Protein AF-A0A1G9GT18-F1 (afdb_monomer_lite)

Sequence (123 aa):
MGRSEPAPWQDDTYASEVQIDHTVPVHEAWGSGARYWSQARRVAFYNDLGDTRTLSAQTSALNSAKQASGPETWMPPKNRCAYIGQWVAVKIRWGLRVDSKEKAALIRYADSCPNVTLTVTRA

Structure (mmCIF, N/CA/C/O backbone):
data_AF-A0A1G9GT18-F1
#
_entry.id   AF-A0A1G9GT18-F1
#
loop_
_atom_site.group_PDB
_atom_site.id
_atom_site.type_symbol
_atom_site.label_atom_id
_atom_site.label_alt_id
_atom_site.label_comp_id
_atom_site.label_asym_id
_atom_site.label_entity_id
_atom_site.label_seq_id
_atom_site.pdbx_PDB_ins_code
_atom_site.Cartn_x
_atom_site.Cartn_y
_atom_site.Cartn_z
_atom_site.occupancy
_atom_site.B_iso_or_equiv
_atom_site.auth_seq_id
_atom_site.auth_comp_id
_atom_site.auth_asym_id
_atom_site.auth_atom_id
_atom_site.pdbx_PDB_model_num
ATOM 1 N N . MET A 1 1 ? 31.708 18.442 -20.428 1.00 45.88 1 MET A N 1
ATOM 2 C CA . MET A 1 1 ? 31.427 17.045 -20.821 1.00 45.88 1 MET A CA 1
ATOM 3 C C . MET A 1 1 ? 32.346 16.148 -20.016 1.00 45.88 1 MET A C 1
ATOM 5 O O . MET A 1 1 ? 33.550 16.249 -20.178 1.00 45.88 1 MET A O 1
ATOM 9 N N . GLY A 1 2 ? 31.791 15.335 -19.127 1.00 40.56 2 GLY A N 1
ATOM 10 C CA . GLY A 1 2 ? 32.536 14.359 -18.336 1.00 40.56 2 GLY A CA 1
ATOM 11 C C . GLY A 1 2 ? 31.518 13.490 -17.620 1.00 40.56 2 GLY A C 1
ATOM 12 O O . GLY A 1 2 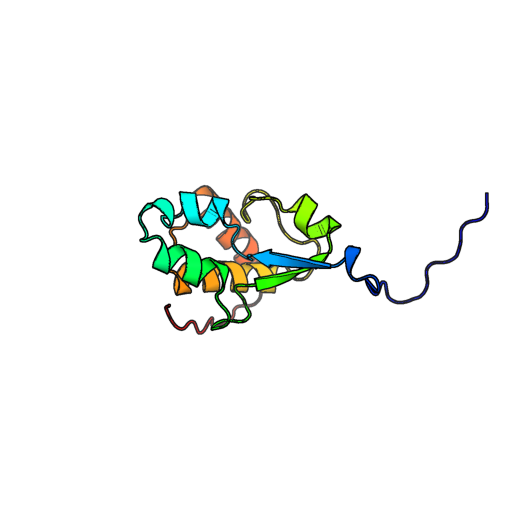? 31.026 13.869 -16.567 1.00 40.56 2 GLY A O 1
ATOM 13 N N . ARG A 1 3 ? 31.087 12.411 -18.278 1.00 49.84 3 ARG A N 1
ATOM 14 C CA . ARG A 1 3 ? 30.167 11.432 -17.694 1.00 49.84 3 ARG A CA 1
ATOM 15 C C . ARG A 1 3 ? 30.947 10.665 -16.629 1.00 49.84 3 ARG A C 1
ATOM 17 O O . ARG A 1 3 ? 31.888 9.964 -16.978 1.00 49.84 3 ARG A O 1
ATOM 24 N N . SER A 1 4 ? 30.575 10.832 -15.365 1.00 51.06 4 SER A N 1
ATOM 25 C CA . SER A 1 4 ? 30.991 9.939 -14.287 1.00 51.06 4 SER A CA 1
ATOM 26 C C . SER A 1 4 ? 30.332 8.575 -14.498 1.00 51.06 4 SER A C 1
ATOM 28 O O . SER A 1 4 ? 29.131 8.500 -14.767 1.00 51.06 4 SER A O 1
ATOM 30 N N . GLU A 1 5 ? 31.126 7.514 -14.429 1.00 56.75 5 GLU A N 1
ATOM 31 C CA . GLU A 1 5 ? 30.670 6.127 -14.540 1.00 56.75 5 GLU A CA 1
ATOM 32 C C . GLU A 1 5 ? 29.678 5.784 -13.413 1.00 56.75 5 GLU A C 1
ATOM 34 O O . GLU A 1 5 ? 29.862 6.249 -12.284 1.00 56.75 5 GLU A O 1
ATOM 39 N N . PRO A 1 6 ? 28.618 4.994 -13.671 1.00 51.59 6 PRO A N 1
ATOM 40 C CA . PRO A 1 6 ? 27.718 4.569 -12.610 1.00 51.59 6 PRO A CA 1
ATOM 41 C C . PRO A 1 6 ? 28.384 3.462 -11.783 1.00 51.59 6 PRO A C 1
ATOM 43 O O . PRO A 1 6 ? 28.791 2.433 -12.324 1.00 51.59 6 PRO A O 1
ATOM 46 N N . ALA A 1 7 ? 28.477 3.669 -10.468 1.00 49.97 7 ALA A N 1
ATOM 47 C CA . ALA A 1 7 ? 28.879 2.624 -9.534 1.00 49.97 7 ALA A CA 1
ATOM 48 C C . ALA A 1 7 ? 27.883 1.445 -9.596 1.00 49.97 7 ALA A C 1
ATOM 50 O O . ALA A 1 7 ? 26.677 1.663 -9.765 1.00 49.97 7 ALA A O 1
ATOM 51 N N . PRO A 1 8 ? 28.365 0.194 -9.497 1.00 58.53 8 PRO A N 1
ATOM 52 C CA . PRO A 1 8 ? 27.503 -0.973 -9.531 1.00 58.53 8 PRO A CA 1
ATOM 53 C C . PRO A 1 8 ? 26.707 -1.010 -8.221 1.00 58.53 8 PRO A C 1
ATOM 55 O O . PRO A 1 8 ? 27.308 -0.942 -7.155 1.00 58.53 8 PRO A O 1
ATOM 58 N N . TRP A 1 9 ? 25.380 -1.131 -8.344 1.00 45.91 9 TRP A N 1
ATOM 59 C CA . TRP A 1 9 ? 24.340 -1.031 -7.300 1.00 45.91 9 TRP A CA 1
ATOM 60 C C . TRP A 1 9 ? 23.920 0.412 -6.980 1.00 45.91 9 TRP A C 1
ATOM 62 O O . TRP A 1 9 ? 24.658 1.199 -6.400 1.00 45.91 9 TRP A O 1
ATOM 72 N N . GLN A 1 10 ? 22.705 0.773 -7.404 1.00 49.38 10 GLN A N 1
ATOM 73 C CA . GLN A 1 10 ? 22.110 2.073 -7.111 1.00 49.38 10 GLN A CA 1
ATOM 74 C C . GLN A 1 10 ? 21.483 2.005 -5.716 1.00 49.38 10 GLN A C 1
ATOM 76 O O . GLN A 1 10 ? 20.300 1.706 -5.575 1.00 49.38 10 GLN A O 1
ATOM 81 N N . ASP A 1 11 ? 22.330 2.183 -4.706 1.00 56.09 11 ASP A N 1
ATOM 82 C CA . ASP A 1 11 ? 21.934 2.334 -3.312 1.00 56.09 11 ASP A CA 1
ATOM 83 C C . ASP A 1 11 ? 21.505 3.793 -3.088 1.00 56.09 11 ASP A C 1
ATOM 85 O O . ASP A 1 11 ? 22.316 4.715 -3.218 1.00 56.09 11 ASP A O 1
ATOM 89 N N . ASP A 1 12 ? 20.229 4.018 -2.763 1.00 59.69 12 ASP A N 1
ATOM 90 C CA . ASP A 1 12 ? 19.731 5.331 -2.334 1.00 59.69 12 ASP A CA 1
ATOM 91 C C . ASP A 1 12 ? 20.305 5.631 -0.936 1.00 59.69 12 ASP A C 1
ATOM 93 O O . ASP A 1 12 ? 19.759 5.245 0.099 1.00 59.69 12 ASP A O 1
ATOM 97 N N . THR A 1 13 ? 21.490 6.241 -0.905 1.00 64.25 13 THR A N 1
ATOM 98 C CA . THR A 1 13 ? 22.316 6.400 0.307 1.00 64.25 13 THR A CA 1
ATOM 99 C C . THR A 1 13 ? 22.013 7.674 1.095 1.00 64.25 13 THR A C 1
ATOM 101 O O . THR A 1 13 ? 22.497 7.830 2.220 1.00 64.25 13 THR A O 1
ATOM 104 N N . TYR A 1 14 ? 21.186 8.578 0.559 1.00 74.75 14 TYR A N 1
ATOM 105 C CA . TYR A 1 14 ? 20.792 9.808 1.242 1.00 74.75 14 TYR A CA 1
ATOM 106 C C . TYR A 1 14 ? 19.407 9.688 1.871 1.00 74.75 14 TYR A C 1
ATOM 108 O O . TYR A 1 14 ? 18.422 9.373 1.209 1.00 74.75 14 TYR A O 1
ATOM 116 N N . ALA A 1 15 ? 19.294 10.062 3.149 1.00 74.31 15 ALA A N 1
ATOM 117 C CA . ALA A 1 15 ? 18.008 10.091 3.851 1.00 74.31 15 ALA A CA 1
ATOM 118 C C . ALA A 1 15 ? 16.959 10.979 3.148 1.00 74.31 15 ALA A C 1
ATOM 120 O O . ALA A 1 15 ? 15.768 10.712 3.249 1.00 74.31 15 ALA A O 1
ATOM 121 N N . SER A 1 16 ? 17.383 12.008 2.402 1.00 81.69 16 SER A N 1
ATOM 122 C CA . SER A 1 16 ? 16.496 12.870 1.604 1.00 81.69 16 SER A CA 1
ATOM 123 C C . SER A 1 16 ? 15.860 12.172 0.396 1.00 81.69 16 SER A C 1
ATOM 125 O O . SER A 1 16 ? 14.889 12.674 -0.174 1.00 81.69 16 SER A O 1
ATOM 127 N N . GLU A 1 17 ? 16.412 11.037 -0.024 1.00 86.75 17 GLU A N 1
ATOM 128 C CA . GLU A 1 17 ? 15.947 10.275 -1.182 1.00 86.75 17 GLU A CA 1
ATOM 129 C C . GLU A 1 17 ? 14.983 9.157 -0.791 1.00 86.75 17 GLU A C 1
ATOM 131 O O . GLU A 1 17 ? 14.366 8.580 -1.680 1.00 86.75 17 GLU A O 1
ATOM 136 N N . VAL A 1 18 ? 14.795 8.894 0.507 1.00 89.44 18 VAL A N 1
ATOM 137 C CA . VAL A 1 18 ? 13.907 7.849 1.028 1.00 89.44 18 VAL A CA 1
ATOM 138 C C . VAL A 1 18 ? 12.745 8.467 1.803 1.00 89.44 18 VAL A C 1
ATOM 140 O O . VAL A 1 18 ? 12.914 9.356 2.633 1.00 89.44 18 VAL A O 1
ATOM 143 N N . GLN A 1 19 ? 11.541 7.964 1.553 1.00 92.12 19 GLN A N 1
ATOM 144 C CA . GLN A 1 19 ? 10.302 8.377 2.201 1.00 92.12 19 GLN A CA 1
ATOM 145 C C . GLN A 1 19 ? 9.526 7.148 2.676 1.00 92.12 19 GLN A C 1
ATOM 147 O O . GLN A 1 19 ? 9.552 6.100 2.031 1.00 92.12 19 GLN A O 1
ATOM 152 N N . ILE A 1 20 ? 8.817 7.278 3.798 1.00 93.44 20 ILE A N 1
ATOM 153 C CA . ILE A 1 20 ? 7.817 6.288 4.204 1.00 93.44 20 ILE A CA 1
ATOM 154 C C . ILE A 1 20 ? 6.515 6.617 3.480 1.00 93.44 20 ILE A C 1
ATOM 156 O O . ILE A 1 20 ? 5.994 7.723 3.620 1.00 93.44 20 ILE A O 1
ATOM 160 N N . ASP A 1 21 ? 6.003 5.655 2.721 1.00 94.75 21 ASP A N 1
ATOM 161 C CA . ASP A 1 21 ? 4.760 5.774 1.964 1.00 94.75 21 ASP A CA 1
ATOM 162 C C . ASP A 1 21 ? 3.759 4.682 2.370 1.00 94.75 21 ASP A C 1
ATOM 164 O O . ASP A 1 21 ? 4.136 3.575 2.774 1.00 94.75 21 ASP A O 1
ATOM 168 N N . HIS A 1 22 ? 2.469 4.991 2.242 1.00 97.88 22 HIS A N 1
ATOM 169 C CA . HIS A 1 22 ? 1.387 4.031 2.438 1.00 97.88 22 HIS A CA 1
ATOM 170 C C . HIS A 1 22 ? 1.175 3.231 1.154 1.00 97.88 22 HIS A C 1
ATOM 172 O O . HIS A 1 22 ? 0.848 3.803 0.108 1.00 97.88 22 HIS A O 1
ATOM 178 N N . THR A 1 23 ? 1.264 1.899 1.234 1.00 98.00 23 THR A N 1
ATOM 179 C CA . THR A 1 23 ? 1.019 1.012 0.082 1.00 98.00 23 THR A CA 1
ATOM 180 C C . THR A 1 23 ? -0.323 1.322 -0.576 1.00 98.00 23 THR A C 1
ATOM 182 O O . THR A 1 23 ? -0.370 1.514 -1.786 1.00 98.00 23 THR A O 1
ATOM 185 N N . VAL A 1 24 ? -1.389 1.461 0.223 1.00 98.38 24 VAL A N 1
ATOM 186 C CA . VAL A 1 24 ? -2.656 2.069 -0.208 1.00 98.38 24 VAL A CA 1
ATOM 187 C C . VAL A 1 24 ? -2.630 3.546 0.202 1.00 98.38 24 VAL A C 1
ATOM 189 O O . VAL A 1 24 ? -2.684 3.814 1.404 1.00 98.38 24 VAL A O 1
ATOM 192 N N . PRO A 1 25 ? -2.560 4.510 -0.740 1.00 97.81 25 PRO A N 1
ATOM 193 C CA . PRO A 1 25 ? -2.517 5.929 -0.407 1.00 97.81 25 PRO A CA 1
ATOM 194 C C . PRO A 1 25 ? -3.681 6.354 0.487 1.00 97.81 25 PRO A C 1
ATOM 196 O O . PRO A 1 25 ? -4.814 5.902 0.328 1.00 97.81 25 PRO A O 1
ATOM 199 N N . VAL A 1 26 ? -3.434 7.313 1.375 1.00 97.00 26 VAL A N 1
ATOM 200 C CA . VAL A 1 26 ? -4.455 7.872 2.272 1.00 97.00 26 VAL A CA 1
ATOM 201 C C . VAL A 1 26 ? -5.696 8.383 1.524 1.00 97.00 26 VAL A C 1
ATOM 203 O O . VAL A 1 26 ? -6.826 8.134 1.947 1.00 97.00 26 VAL A O 1
ATOM 206 N N . HIS A 1 27 ? -5.499 9.080 0.403 1.00 97.75 27 HIS A N 1
ATOM 207 C CA . HIS A 1 27 ? -6.598 9.578 -0.429 1.00 97.75 27 HIS A CA 1
ATOM 208 C C . HIS A 1 27 ? -7.419 8.431 -1.041 1.00 97.75 27 HIS A C 1
ATOM 210 O O . HIS A 1 27 ? -8.648 8.478 -1.066 1.00 97.75 27 HIS A O 1
ATOM 216 N N . GLU A 1 28 ? -6.750 7.364 -1.468 1.00 98.38 28 GLU A N 1
ATOM 217 C CA . GLU A 1 28 ? -7.404 6.171 -1.996 1.00 98.38 28 GLU A CA 1
ATOM 218 C C . GLU A 1 28 ? -8.191 5.427 -0.904 1.00 98.38 28 GLU A C 1
ATOM 220 O O . GLU A 1 28 ? -9.358 5.065 -1.087 1.00 98.38 28 GLU A O 1
ATOM 225 N N . ALA A 1 29 ? -7.611 5.286 0.291 1.00 98.44 29 ALA A N 1
ATOM 226 C CA . ALA A 1 29 ? -8.305 4.728 1.449 1.00 98.44 29 ALA A CA 1
ATOM 227 C C . ALA A 1 29 ? -9.572 5.533 1.796 1.00 98.44 29 ALA A C 1
ATOM 229 O O . ALA A 1 29 ? -10.616 4.949 2.110 1.00 98.44 29 ALA A O 1
ATOM 230 N N . TRP A 1 30 ? -9.516 6.868 1.694 1.00 98.25 30 TRP A N 1
ATOM 231 C CA . TRP A 1 30 ? -10.662 7.756 1.912 1.00 98.25 30 TRP A CA 1
ATOM 232 C C . TRP A 1 30 ? -11.832 7.431 0.977 1.00 98.25 30 TRP A C 1
ATOM 234 O O . TRP A 1 30 ? -12.953 7.207 1.456 1.00 98.25 30 TRP A O 1
ATOM 244 N N . GLY A 1 31 ? -11.567 7.341 -0.332 1.00 97.88 31 GLY A N 1
ATOM 245 C CA . GLY A 1 31 ? -12.550 6.941 -1.348 1.00 97.88 31 GLY A CA 1
ATOM 246 C C . GLY A 1 31 ? -13.063 5.509 -1.158 1.00 97.88 31 GLY A C 1
ATOM 247 O O . GLY A 1 31 ? -14.250 5.238 -1.349 1.00 97.88 31 GLY A O 1
ATOM 248 N N . SER A 1 32 ? -12.203 4.628 -0.652 1.00 98.38 32 SER A N 1
ATOM 249 C CA . SER A 1 32 ? -12.488 3.213 -0.386 1.00 98.38 32 SER A CA 1
ATOM 250 C C . SER A 1 32 ? -13.306 2.948 0.888 1.00 98.38 32 SER A C 1
ATOM 252 O O . SER A 1 32 ? -13.586 1.792 1.218 1.00 98.38 32 SER A O 1
ATOM 254 N N . GLY A 1 33 ? -13.713 3.995 1.613 1.00 98.38 33 GLY A N 1
ATOM 255 C CA . GLY A 1 33 ? -14.602 3.900 2.775 1.00 98.38 33 GLY A CA 1
ATOM 256 C C . GLY A 1 33 ? -14.024 4.450 4.077 1.00 98.38 33 GLY A C 1
ATOM 257 O O . GLY A 1 33 ? -14.792 4.647 5.021 1.00 98.38 33 GLY A O 1
ATOM 258 N N . ALA A 1 34 ? -12.728 4.783 4.132 1.00 98.44 34 ALA A N 1
ATOM 259 C CA . ALA A 1 34 ? -12.120 5.351 5.338 1.00 98.44 34 ALA A CA 1
ATOM 260 C C . ALA A 1 34 ? -12.707 6.718 5.723 1.00 98.44 34 ALA A C 1
ATOM 262 O O . ALA A 1 34 ? -12.633 7.114 6.886 1.00 98.44 34 ALA A O 1
ATOM 263 N N . ARG A 1 35 ? -13.368 7.413 4.787 1.00 98.12 35 ARG A N 1
ATOM 264 C CA . ARG A 1 35 ? -14.129 8.642 5.069 1.00 98.12 35 ARG A CA 1
ATOM 265 C C . ARG A 1 35 ? -15.239 8.476 6.110 1.00 98.12 35 ARG A C 1
ATOM 267 O O . ARG A 1 35 ? -15.630 9.452 6.736 1.00 98.12 35 ARG A O 1
ATOM 274 N N . TYR A 1 36 ? -15.740 7.254 6.291 1.00 98.38 36 TYR A N 1
ATOM 275 C CA . TYR A 1 36 ? -16.782 6.930 7.271 1.00 98.38 36 TYR A CA 1
ATOM 276 C C . TYR A 1 36 ? -16.219 6.416 8.600 1.00 98.38 36 TYR A C 1
ATOM 278 O O . TYR A 1 36 ? -16.979 6.100 9.513 1.00 98.38 36 TYR A O 1
ATOM 286 N N . TRP A 1 37 ? -14.898 6.288 8.723 1.00 98.56 37 TRP A N 1
ATOM 287 C CA . TRP A 1 37 ? -14.273 5.851 9.962 1.00 98.56 37 TRP A CA 1
ATOM 288 C C . TRP A 1 37 ? -14.182 6.987 10.979 1.00 98.56 37 TRP A C 1
ATOM 290 O O . TRP A 1 37 ? -14.023 8.163 10.634 1.00 98.56 37 TRP A O 1
ATOM 300 N N . SER A 1 38 ? -14.176 6.609 12.259 1.00 98.62 38 SER A N 1
ATOM 301 C CA . SER A 1 38 ? -13.773 7.518 13.327 1.00 98.62 38 SER A CA 1
ATOM 302 C C . SER A 1 38 ? -12.358 8.051 13.075 1.00 98.62 38 SER A C 1
ATOM 304 O O . SER A 1 38 ? -11.536 7.424 12.399 1.00 98.62 38 SER A O 1
ATOM 306 N N . GLN A 1 39 ? -12.051 9.220 13.639 1.00 98.31 39 GLN A N 1
ATOM 307 C CA . GLN A 1 39 ? -10.701 9.781 13.569 1.00 98.31 39 GLN A CA 1
ATOM 308 C C . GLN A 1 39 ? -9.659 8.807 14.136 1.00 98.31 39 GLN A C 1
ATOM 310 O O . GLN A 1 39 ? -8.638 8.581 13.494 1.00 98.31 39 GLN A O 1
ATOM 315 N N . ALA A 1 40 ? -9.952 8.170 15.276 1.00 98.56 40 ALA A N 1
ATOM 316 C CA . ALA A 1 40 ? -9.064 7.191 15.903 1.00 98.56 40 ALA A CA 1
ATOM 317 C C . ALA A 1 40 ? -8.713 6.030 14.958 1.00 98.56 40 ALA A C 1
ATOM 319 O O . ALA A 1 40 ? -7.549 5.661 14.840 1.00 98.56 40 ALA A O 1
ATOM 320 N N . ARG A 1 41 ? -9.693 5.503 14.211 1.00 98.50 41 ARG A N 1
ATOM 321 C CA . ARG A 1 41 ? -9.447 4.422 13.247 1.00 98.50 41 ARG A CA 1
ATOM 322 C C . ARG A 1 41 ? -8.625 4.883 12.038 1.00 98.50 41 ARG A C 1
ATOM 324 O O . ARG A 1 41 ? -7.792 4.123 11.558 1.00 98.50 41 ARG A O 1
ATOM 331 N N . ARG A 1 42 ? -8.802 6.123 11.563 1.00 98.44 42 ARG A N 1
ATOM 332 C CA . ARG A 1 42 ? -7.939 6.695 10.508 1.00 98.44 42 ARG A CA 1
ATOM 333 C C . ARG A 1 42 ? -6.496 6.870 10.982 1.00 98.44 42 ARG A 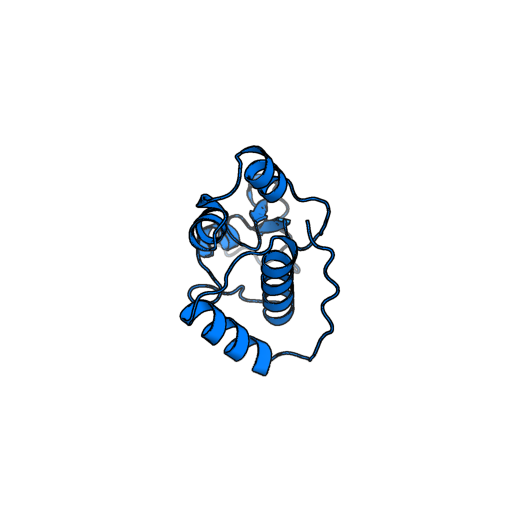C 1
ATOM 335 O O . ARG A 1 42 ? -5.581 6.513 10.251 1.00 98.44 42 ARG A O 1
ATOM 342 N N . VAL A 1 43 ? -6.298 7.355 12.208 1.00 98.19 43 VAL A N 1
ATOM 343 C CA . VAL A 1 43 ? -4.962 7.468 12.819 1.00 98.19 43 VAL A CA 1
ATOM 344 C C . VAL A 1 43 ? -4.315 6.091 12.976 1.00 98.19 43 VAL A C 1
ATOM 346 O O . VAL A 1 43 ? -3.132 5.952 12.682 1.00 98.19 43 VAL A O 1
ATOM 349 N N . ALA A 1 44 ? -5.081 5.068 13.368 1.00 98.44 44 ALA A N 1
ATOM 350 C CA . ALA A 1 44 ? -4.580 3.698 13.442 1.00 98.44 44 ALA A CA 1
ATOM 351 C C . ALA A 1 44 ? -4.138 3.167 12.065 1.00 98.44 44 ALA A C 1
ATOM 353 O O . ALA A 1 44 ? -3.075 2.568 11.971 1.00 98.44 44 ALA A O 1
ATOM 354 N N . PHE A 1 45 ? -4.892 3.450 10.993 1.00 98.31 45 PHE A N 1
ATOM 355 C CA . PHE A 1 45 ? -4.485 3.111 9.622 1.00 98.31 45 PHE A CA 1
ATOM 356 C C . PHE A 1 45 ? -3.197 3.833 9.203 1.00 98.31 45 PHE A C 1
ATOM 358 O O . PHE A 1 45 ? -2.308 3.217 8.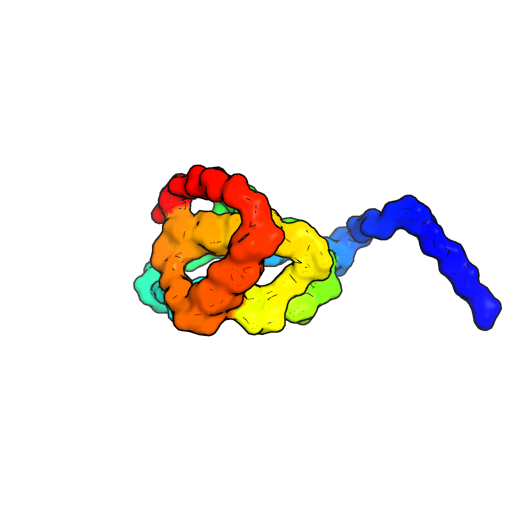623 1.00 98.31 45 PHE A O 1
ATOM 365 N N . TYR A 1 46 ? -3.064 5.123 9.529 1.00 96.56 46 TYR A N 1
ATOM 366 C CA . TYR A 1 46 ? -1.885 5.910 9.140 1.00 96.56 46 TYR A CA 1
ATOM 367 C C . TYR A 1 46 ? -0.602 5.402 9.801 1.00 96.56 46 TYR A C 1
ATOM 369 O O . TYR A 1 46 ? 0.468 5.552 9.219 1.00 96.56 46 TYR A O 1
ATOM 377 N N . ASN A 1 47 ? -0.723 4.816 10.993 1.00 97.50 47 ASN A N 1
ATOM 378 C CA . ASN A 1 47 ? 0.389 4.357 11.821 1.00 97.50 47 ASN A CA 1
ATOM 379 C C . ASN A 1 47 ? 0.405 2.826 11.971 1.00 97.50 47 ASN A C 1
ATOM 381 O O . ASN A 1 47 ? 0.865 2.309 12.988 1.00 97.50 47 ASN A O 1
ATOM 385 N N . ASP A 1 48 ? -0.146 2.091 11.003 1.00 97.94 48 ASP A N 1
ATOM 386 C CA . ASP A 1 48 ? -0.248 0.637 11.092 1.00 97.94 48 ASP A CA 1
ATOM 387 C C . ASP A 1 48 ? 1.127 -0.029 10.979 1.00 97.94 48 ASP A C 1
ATOM 389 O O . ASP A 1 48 ? 1.668 -0.206 9.890 1.00 97.94 48 ASP A O 1
ATOM 393 N N . LEU A 1 49 ? 1.666 -0.431 12.127 1.00 96.75 49 LEU A N 1
ATOM 394 C CA . LEU A 1 49 ? 2.875 -1.249 12.238 1.00 96.75 49 LEU A CA 1
ATOM 395 C C . LEU A 1 49 ? 2.556 -2.735 12.469 1.00 96.75 49 LEU A C 1
ATOM 397 O O . LEU A 1 49 ? 3.469 -3.547 12.595 1.00 96.75 49 LEU A O 1
ATOM 401 N N . GLY A 1 50 ? 1.270 -3.104 12.542 1.00 96.94 50 GLY A N 1
ATOM 402 C CA . GLY A 1 50 ? 0.842 -4.486 12.777 1.00 96.94 50 GLY A CA 1
ATOM 403 C C . GLY A 1 50 ? 0.920 -5.378 11.534 1.00 96.94 50 GLY A C 1
ATOM 404 O O . GLY A 1 50 ? 0.725 -6.587 11.639 1.00 96.94 50 GLY A O 1
ATOM 405 N N . ASP A 1 51 ? 1.197 -4.791 10.370 1.00 97.50 51 ASP A N 1
ATOM 406 C CA . ASP A 1 51 ? 1.443 -5.490 9.115 1.00 97.50 51 ASP A CA 1
ATOM 407 C C . ASP A 1 51 ? 2.483 -4.717 8.292 1.00 97.50 51 ASP A C 1
ATOM 409 O O . ASP A 1 51 ? 2.270 -3.562 7.921 1.00 97.50 51 ASP A O 1
ATOM 413 N N . THR A 1 52 ? 3.615 -5.354 7.984 1.00 96.44 52 THR A N 1
ATOM 414 C CA . THR A 1 52 ? 4.733 -4.727 7.255 1.00 96.44 52 THR A CA 1
ATOM 415 C C . THR A 1 52 ? 4.375 -4.319 5.828 1.00 96.44 52 THR A C 1
ATOM 417 O O . THR A 1 52 ? 5.145 -3.621 5.176 1.00 96.44 52 THR A O 1
ATOM 420 N N . ARG A 1 53 ? 3.212 -4.743 5.322 1.00 97.69 53 ARG A N 1
ATOM 421 C CA . ARG A 1 53 ? 2.729 -4.407 3.981 1.00 97.69 53 ARG A CA 1
ATOM 422 C C . ARG A 1 53 ? 2.037 -3.044 3.923 1.00 97.69 53 ARG A C 1
ATOM 424 O O . ARG A 1 53 ? 1.821 -2.558 2.816 1.00 97.69 53 ARG A O 1
ATOM 431 N N . THR A 1 54 ? 1.674 -2.430 5.055 1.00 97.50 54 THR A N 1
ATOM 432 C CA . THR A 1 54 ? 0.948 -1.144 5.063 1.00 97.50 54 THR A CA 1
ATOM 433 C C . THR A 1 54 ? 1.856 0.046 4.760 1.00 97.50 54 THR A C 1
ATOM 435 O O . THR A 1 54 ? 1.458 0.930 3.999 1.00 97.50 54 THR A O 1
ATOM 438 N N . LEU A 1 55 ? 3.071 0.050 5.312 1.00 96.75 55 LEU A N 1
ATOM 439 C CA . LEU A 1 55 ? 4.056 1.118 5.155 1.00 96.75 55 LEU A CA 1
ATOM 440 C C . LEU A 1 55 ? 5.310 0.577 4.470 1.00 96.75 55 LEU A C 1
ATOM 442 O O . LEU A 1 55 ? 5.862 -0.433 4.901 1.00 96.75 55 LEU A O 1
ATOM 446 N N . SER A 1 56 ? 5.778 1.266 3.432 1.00 92.69 56 SER A N 1
ATOM 447 C CA . SER A 1 56 ? 6.995 0.905 2.700 1.00 92.69 56 SER A CA 1
ATOM 448 C C . SER A 1 56 ? 7.958 2.080 2.658 1.00 92.69 56 SER A C 1
ATOM 450 O O . SER A 1 56 ? 7.552 3.212 2.408 1.00 92.69 56 SER A O 1
ATOM 452 N N . ALA A 1 57 ? 9.250 1.796 2.815 1.00 91.19 57 ALA A N 1
ATOM 453 C CA . ALA A 1 57 ? 10.285 2.721 2.376 1.00 91.19 57 ALA A CA 1
ATOM 454 C C . ALA A 1 57 ? 10.268 2.775 0.841 1.00 91.19 57 ALA A C 1
ATOM 456 O O . ALA A 1 57 ? 10.231 1.734 0.179 1.00 91.19 57 ALA A O 1
ATOM 457 N N . GLN A 1 58 ? 10.235 3.978 0.284 1.00 91.00 58 GLN A N 1
ATOM 458 C CA . GLN A 1 58 ? 10.207 4.241 -1.151 1.00 91.00 58 GLN A CA 1
ATOM 459 C C . GLN A 1 58 ? 11.176 5.364 -1.471 1.00 91.00 58 GLN A C 1
ATOM 461 O O . GLN A 1 58 ? 11.391 6.256 -0.652 1.00 91.00 58 GLN A O 1
ATOM 466 N N . THR A 1 59 ? 11.710 5.371 -2.688 1.00 91.62 59 THR A N 1
ATOM 467 C CA . THR A 1 59 ? 12.450 6.546 -3.137 1.00 91.62 59 THR A CA 1
ATOM 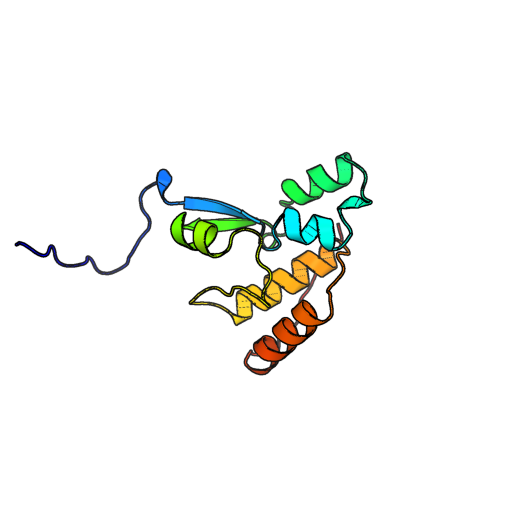468 C C . THR A 1 59 ? 11.501 7.726 -3.323 1.00 91.62 59 THR A C 1
ATOM 470 O O . THR A 1 59 ? 10.351 7.550 -3.743 1.00 91.62 59 THR A O 1
ATOM 473 N N . SER A 1 60 ? 11.982 8.944 -3.084 1.00 90.19 60 SER A N 1
ATOM 474 C CA . SER A 1 60 ? 11.228 10.181 -3.322 1.00 90.19 60 SER A CA 1
ATOM 475 C C . SER A 1 60 ? 10.689 10.247 -4.759 1.00 90.19 60 SER A C 1
ATOM 477 O O . SER A 1 60 ? 9.574 10.718 -4.982 1.00 90.19 60 SER A O 1
ATOM 479 N N . ALA A 1 61 ? 11.437 9.718 -5.736 1.00 90.75 61 ALA A N 1
ATOM 480 C CA . ALA A 1 61 ? 11.017 9.642 -7.134 1.00 90.75 61 ALA A CA 1
ATOM 481 C C . ALA A 1 61 ? 9.859 8.653 -7.356 1.00 90.75 61 ALA A C 1
ATOM 483 O O . ALA A 1 61 ? 8.886 8.995 -8.030 1.00 90.75 61 ALA A O 1
ATOM 484 N N . LEU A 1 62 ? 9.929 7.447 -6.777 1.00 92.94 62 LEU A N 1
ATOM 485 C CA . LEU A 1 62 ? 8.852 6.457 -6.883 1.00 92.94 62 LEU A CA 1
ATOM 486 C C . LEU A 1 62 ? 7.584 6.932 -6.172 1.00 92.94 62 LEU A C 1
ATOM 488 O O . LEU A 1 62 ? 6.501 6.832 -6.749 1.00 92.94 62 LEU A O 1
ATOM 492 N N . ASN A 1 63 ? 7.719 7.503 -4.972 1.00 93.31 63 ASN A N 1
ATOM 493 C CA . ASN A 1 63 ? 6.585 8.056 -4.235 1.00 93.31 63 ASN A CA 1
ATOM 494 C C . ASN A 1 63 ? 5.931 9.219 -5.005 1.00 93.31 63 ASN A C 1
ATOM 496 O O . ASN A 1 63 ? 4.713 9.264 -5.180 1.00 93.31 63 ASN A O 1
ATOM 500 N N . SER A 1 64 ? 6.748 10.108 -5.583 1.00 93.00 64 SER A N 1
ATOM 501 C CA . SER A 1 64 ? 6.255 11.207 -6.421 1.00 93.00 64 SER A CA 1
ATOM 502 C C . SER A 1 64 ? 5.593 10.727 -7.713 1.00 93.00 64 SER A C 1
ATOM 504 O O . SER A 1 64 ? 4.680 11.388 -8.198 1.00 93.00 64 SER A O 1
ATOM 506 N N . ALA A 1 65 ? 6.019 9.598 -8.282 1.00 95.75 65 ALA A N 1
ATOM 507 C CA . ALA A 1 65 ? 5.366 9.010 -9.449 1.00 95.75 65 ALA A CA 1
ATOM 508 C C . ALA A 1 65 ? 4.026 8.344 -9.088 1.00 95.75 65 ALA A C 1
ATOM 510 O O . ALA A 1 65 ? 3.082 8.405 -9.875 1.00 95.75 65 ALA A O 1
ATOM 511 N N . LYS A 1 66 ? 3.937 7.725 -7.903 1.00 94.44 66 LYS A N 1
ATOM 512 C CA . LYS A 1 66 ? 2.723 7.068 -7.403 1.00 94.44 66 LYS A CA 1
ATOM 513 C C . LYS A 1 66 ? 1.638 8.073 -7.013 1.00 94.44 66 LYS A C 1
ATOM 515 O O . LYS A 1 66 ? 0.485 7.899 -7.411 1.00 94.44 66 LYS A O 1
ATOM 520 N N . GLN A 1 67 ? 1.980 9.131 -6.272 1.00 94.31 67 GLN A N 1
ATOM 521 C CA . GLN A 1 67 ? 1.002 10.070 -5.698 1.00 94.31 67 GLN A CA 1
ATOM 522 C C . GLN A 1 67 ? -0.116 9.318 -4.937 1.00 94.31 67 GLN A C 1
ATOM 524 O O . GLN A 1 67 ? 0.131 8.390 -4.168 1.00 94.31 67 GLN A O 1
ATOM 529 N N . ALA A 1 68 ? -1.372 9.697 -5.178 1.00 95.38 68 ALA A N 1
ATOM 530 C CA . ALA A 1 68 ? -2.572 9.065 -4.647 1.00 95.38 68 ALA A CA 1
ATOM 531 C C . ALA A 1 68 ? -3.131 7.938 -5.541 1.00 95.38 68 ALA A C 1
ATOM 533 O O . ALA A 1 68 ? -4.275 7.532 -5.349 1.00 95.38 68 ALA A O 1
ATOM 534 N N . SER A 1 69 ? -2.367 7.468 -6.529 1.00 96.62 69 SER A N 1
ATOM 535 C CA . SER A 1 69 ? -2.849 6.544 -7.560 1.00 96.62 69 SER A CA 1
ATOM 536 C C . SER A 1 69 ? -3.044 5.120 -7.039 1.00 96.62 69 SER A C 1
ATOM 538 O O . SER A 1 69 ? -2.218 4.615 -6.272 1.00 96.62 69 SER A O 1
ATOM 540 N N . GLY A 1 70 ? -4.094 4.450 -7.517 1.00 97.69 70 GLY A N 1
ATOM 541 C CA . GLY A 1 70 ? -4.256 3.006 -7.384 1.00 97.69 70 GLY A CA 1
ATOM 542 C C . GLY A 1 70 ? -3.569 2.209 -8.506 1.00 97.69 70 GLY A C 1
ATOM 543 O O . GLY A 1 70 ? -3.034 2.797 -9.458 1.00 97.69 70 GLY A O 1
ATOM 544 N N . PRO A 1 71 ? -3.575 0.862 -8.422 1.00 98.00 71 PRO A N 1
ATOM 545 C CA . PRO A 1 71 ? -2.992 -0.051 -9.411 1.00 98.00 71 PRO A CA 1
ATOM 546 C C . PRO A 1 71 ? -3.546 0.111 -10.830 1.00 98.00 71 PRO A C 1
ATOM 548 O O . PRO A 1 71 ? -2.908 -0.286 -11.804 1.00 98.00 71 PRO A O 1
ATOM 551 N N . GLU A 1 72 ? -4.746 0.669 -10.972 1.00 98.06 72 GLU A N 1
ATOM 552 C CA . GLU A 1 72 ? -5.352 1.003 -12.260 1.00 98.06 72 GLU A CA 1
ATOM 553 C C . GLU A 1 72 ? -4.665 2.169 -12.977 1.00 98.06 72 GLU A C 1
ATOM 555 O O . GLU A 1 72 ? -4.772 2.262 -14.199 1.00 98.06 72 GLU A O 1
ATOM 560 N N . THR A 1 73 ? -3.935 3.007 -12.239 1.00 98.06 73 THR A N 1
ATOM 561 C CA . THR A 1 73 ? -3.271 4.208 -12.760 1.00 98.06 73 THR A CA 1
ATOM 562 C C . THR A 1 73 ? -1.747 4.094 -12.705 1.00 98.06 73 THR A C 1
ATOM 564 O O . THR A 1 73 ? -1.066 4.503 -13.646 1.00 98.06 73 THR A O 1
ATOM 567 N N . TRP A 1 74 ? -1.189 3.514 -11.639 1.00 97.69 74 TRP A N 1
ATOM 568 C CA . TRP A 1 74 ? 0.258 3.403 -11.452 1.00 97.69 74 TRP A CA 1
ATOM 569 C C . TRP A 1 74 ? 0.660 2.051 -10.858 1.00 97.69 74 TRP A C 1
ATOM 571 O O . TRP A 1 74 ? -0.010 1.508 -9.985 1.00 97.69 74 TRP A O 1
ATOM 581 N N . MET A 1 75 ? 1.804 1.530 -11.305 1.00 97.56 75 MET A N 1
ATOM 582 C CA . MET A 1 75 ? 2.432 0.318 -10.781 1.00 97.56 75 MET A CA 1
ATOM 583 C C . MET A 1 75 ? 3.946 0.513 -10.676 1.00 97.56 75 MET A C 1
ATOM 585 O O . MET A 1 75 ? 4.532 1.151 -11.558 1.00 97.56 75 MET A O 1
ATOM 589 N N . PRO A 1 76 ? 4.616 -0.101 -9.684 1.00 95.69 76 PRO A N 1
ATOM 590 C CA . PRO A 1 76 ? 6.063 -0.015 -9.586 1.00 95.69 76 PRO A CA 1
ATOM 591 C C . PRO A 1 76 ? 6.752 -0.668 -10.803 1.00 95.69 76 PRO A C 1
ATOM 593 O O . PRO A 1 76 ? 6.226 -1.615 -11.411 1.00 95.69 76 PRO A O 1
ATOM 596 N N . PRO A 1 77 ? 7.955 -0.196 -11.180 1.00 95.31 77 PRO A N 1
ATOM 597 C CA . PRO A 1 77 ? 8.695 -0.737 -12.321 1.00 95.31 77 PRO A CA 1
ATOM 598 C C . PRO A 1 77 ? 9.214 -2.162 -12.075 1.00 95.31 77 PRO A C 1
ATOM 600 O O . PRO A 1 77 ? 9.431 -2.906 -13.028 1.00 95.31 77 PRO A O 1
ATOM 603 N N . LYS A 1 78 ? 9.386 -2.559 -10.808 1.00 93.38 78 LYS A N 1
ATOM 604 C CA . LYS A 1 78 ? 9.860 -3.882 -10.373 1.00 93.38 78 LYS A CA 1
ATOM 605 C C . LYS A 1 78 ? 8.910 -4.460 -9.318 1.00 93.38 78 LYS A C 1
ATOM 607 O O . LYS A 1 78 ? 8.099 -3.734 -8.755 1.00 93.38 78 LYS A O 1
ATOM 612 N N . ASN A 1 79 ? 9.010 -5.764 -9.052 1.00 95.25 79 ASN A N 1
ATOM 613 C CA . ASN A 1 79 ? 8.285 -6.458 -7.972 1.00 95.25 79 ASN A CA 1
ATOM 614 C C . ASN A 1 79 ? 6.750 -6.291 -7.995 1.00 95.25 79 ASN A C 1
ATOM 616 O O . ASN A 1 79 ? 6.097 -6.296 -6.953 1.00 95.25 79 ASN A O 1
ATOM 620 N N . ARG A 1 80 ? 6.152 -6.187 -9.190 1.00 96.88 80 ARG A N 1
ATOM 621 C CA . ARG A 1 80 ? 4.708 -5.942 -9.370 1.00 96.88 80 ARG A CA 1
ATOM 622 C C . ARG A 1 80 ? 3.827 -6.984 -8.681 1.00 96.88 80 ARG A C 1
ATOM 624 O O . ARG A 1 80 ? 2.846 -6.612 -8.054 1.00 96.88 80 ARG A O 1
ATOM 631 N N . CYS A 1 81 ? 4.197 -8.263 -8.729 1.00 97.62 81 CYS A N 1
ATOM 632 C CA . CYS A 1 81 ? 3.430 -9.325 -8.073 1.00 97.62 81 CYS A CA 1
ATOM 633 C C . CYS A 1 81 ? 3.402 -9.187 -6.549 1.00 97.62 81 CYS A C 1
ATOM 635 O O . CYS A 1 81 ? 2.346 -9.335 -5.936 1.00 97.62 81 CYS A O 1
ATOM 637 N N . ALA A 1 82 ? 4.539 -8.835 -5.942 1.00 97.00 82 ALA A N 1
ATOM 638 C CA . ALA A 1 82 ? 4.595 -8.555 -4.513 1.00 97.00 82 ALA A CA 1
ATOM 639 C C . ALA A 1 82 ? 3.723 -7.340 -4.164 1.00 97.00 82 ALA A C 1
ATOM 641 O O . ALA A 1 82 ? 2.924 -7.416 -3.235 1.00 97.00 82 ALA A O 1
ATOM 642 N N . TYR A 1 83 ? 3.809 -6.266 -4.955 1.00 97.44 83 TYR A N 1
ATOM 643 C CA . TYR A 1 83 ? 3.007 -5.057 -4.752 1.00 97.44 83 TYR A CA 1
ATOM 644 C C . TYR A 1 83 ? 1.496 -5.327 -4.813 1.00 97.44 83 TYR A C 1
ATOM 646 O O . TYR A 1 83 ? 0.763 -4.877 -3.938 1.00 97.44 83 TYR A O 1
ATOM 654 N N . ILE A 1 84 ? 1.020 -6.116 -5.784 1.00 98.25 84 ILE A N 1
ATOM 655 C CA . ILE A 1 84 ? -0.401 -6.500 -5.868 1.00 98.25 84 ILE A CA 1
ATOM 656 C C . ILE A 1 84 ? -0.834 -7.282 -4.623 1.00 98.25 84 ILE A C 1
ATOM 658 O O . ILE A 1 84 ? -1.876 -6.982 -4.039 1.00 98.25 84 ILE A O 1
ATOM 662 N N . GLY A 1 85 ? -0.024 -8.246 -4.175 1.00 98.06 85 GLY A N 1
ATOM 663 C CA . GLY A 1 85 ? -0.306 -9.000 -2.953 1.00 98.06 85 GLY A CA 1
ATOM 664 C C . GLY A 1 85 ? -0.358 -8.111 -1.705 1.00 98.06 85 GLY A C 1
ATOM 665 O O . GLY A 1 85 ? -1.249 -8.269 -0.870 1.00 98.06 85 GLY A O 1
ATOM 666 N N . GLN A 1 86 ? 0.557 -7.144 -1.594 1.00 98.44 86 GLN A N 1
ATOM 667 C CA . GLN A 1 86 ? 0.585 -6.161 -0.507 1.00 98.44 86 GLN A CA 1
ATOM 668 C C . GLN A 1 86 ? -0.651 -5.260 -0.532 1.00 98.44 86 GLN A C 1
ATOM 670 O O . GLN A 1 86 ? -1.326 -5.118 0.486 1.00 98.44 86 GLN A O 1
ATOM 675 N N . TRP A 1 87 ? -0.998 -4.723 -1.700 1.00 98.62 87 TRP A N 1
ATOM 676 C CA . TRP A 1 87 ? -2.176 -3.884 -1.894 1.00 98.62 87 TRP A CA 1
ATOM 677 C C . TRP A 1 87 ? -3.464 -4.590 -1.456 1.00 98.62 87 TRP A C 1
ATOM 679 O O . TRP A 1 87 ? -4.226 -4.070 -0.636 1.00 98.62 87 TRP A O 1
ATOM 689 N N . VAL A 1 88 ? -3.681 -5.815 -1.949 1.00 98.44 88 VAL A N 1
ATOM 690 C CA . VAL A 1 88 ? -4.849 -6.635 -1.595 1.00 98.44 88 VAL A CA 1
ATOM 691 C C . VAL A 1 88 ? -4.866 -6.943 -0.098 1.00 98.44 88 VAL A C 1
ATOM 693 O O . VAL A 1 88 ? -5.914 -6.821 0.540 1.00 98.44 88 VAL A O 1
ATOM 696 N N . ALA A 1 89 ? -3.719 -7.291 0.489 1.00 98.50 89 ALA A N 1
ATOM 697 C CA . ALA A 1 89 ? -3.628 -7.571 1.917 1.00 98.50 89 ALA A CA 1
ATOM 698 C C . ALA A 1 89 ? -4.005 -6.359 2.782 1.00 98.50 89 ALA A C 1
ATOM 700 O O . ALA A 1 89 ? -4.790 -6.510 3.719 1.00 98.50 89 ALA A O 1
ATOM 701 N N . VAL A 1 90 ? -3.523 -5.158 2.444 1.00 98.69 90 VAL A N 1
ATOM 702 C CA . VAL A 1 90 ? -3.853 -3.918 3.168 1.00 98.69 90 VAL A CA 1
ATOM 703 C C . VAL A 1 90 ? -5.343 -3.592 3.042 1.00 98.69 90 VAL A C 1
ATOM 705 O O . VAL A 1 90 ? -5.994 -3.303 4.051 1.00 98.69 90 VAL A O 1
ATOM 708 N N . LYS A 1 91 ? -5.919 -3.707 1.834 1.00 98.69 91 LYS A N 1
ATOM 709 C CA . LYS A 1 91 ? -7.363 -3.503 1.625 1.00 98.69 91 LYS A CA 1
ATOM 710 C C . LYS A 1 91 ? -8.190 -4.482 2.476 1.00 98.69 91 LYS A C 1
ATOM 712 O O . LYS A 1 91 ? -9.139 -4.056 3.137 1.00 98.69 91 LYS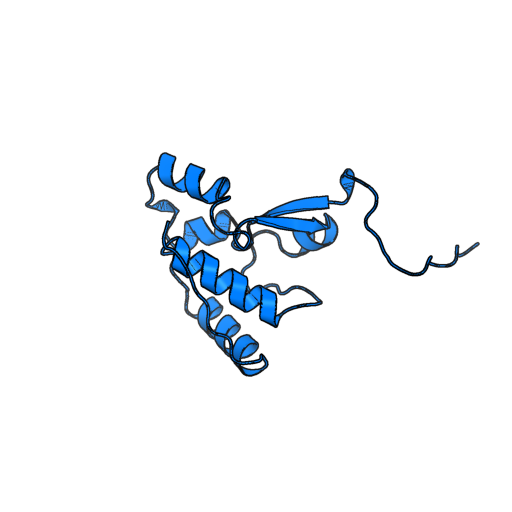 A O 1
ATOM 717 N N . ILE A 1 92 ? -7.805 -5.763 2.538 1.00 98.62 92 ILE A N 1
ATOM 718 C CA . ILE A 1 92 ? -8.477 -6.783 3.368 1.00 98.62 92 ILE A CA 1
ATOM 719 C C . ILE A 1 92 ? -8.335 -6.477 4.861 1.00 98.62 92 ILE A C 1
ATOM 721 O O . ILE A 1 92 ? -9.340 -6.497 5.578 1.00 98.62 92 ILE A O 1
ATOM 725 N N . ARG A 1 93 ? -7.111 -6.193 5.327 1.00 98.50 93 ARG A N 1
ATOM 726 C CA . ARG A 1 93 ? -6.792 -5.925 6.737 1.00 98.50 93 ARG A CA 1
ATOM 727 C C . ARG A 1 93 ? -7.680 -4.829 7.307 1.00 98.50 93 ARG A C 1
ATOM 729 O O . ARG A 1 93 ? -8.244 -4.997 8.384 1.00 98.50 93 ARG A O 1
ATOM 736 N N . TRP A 1 94 ? -7.844 -3.750 6.550 1.00 98.62 94 TRP A N 1
ATOM 737 C CA . TRP A 1 94 ? -8.579 -2.568 6.987 1.00 98.62 94 TRP A CA 1
ATOM 738 C C . TRP A 1 94 ? -10.058 -2.551 6.575 1.00 98.62 94 TRP A C 1
ATOM 740 O O . TRP A 1 94 ? -10.808 -1.673 7.013 1.00 98.62 94 TRP A O 1
ATOM 750 N N . GLY A 1 95 ? -10.507 -3.531 5.784 1.00 98.38 95 GLY A N 1
ATOM 751 C CA . GLY A 1 95 ? -11.880 -3.606 5.280 1.00 98.38 95 GLY A CA 1
ATOM 752 C C . GLY A 1 95 ? -12.215 -2.495 4.280 1.00 98.38 95 GLY A C 1
ATOM 753 O O . GLY A 1 95 ? -13.342 -1.998 4.262 1.00 98.38 95 GLY A O 1
ATOM 754 N N . LEU A 1 96 ? -11.230 -2.080 3.484 1.00 98.69 96 LEU A N 1
ATOM 755 C CA . LEU A 1 96 ? -11.390 -1.090 2.425 1.00 98.69 96 LEU A CA 1
ATOM 756 C C . LEU A 1 96 ? -12.046 -1.727 1.195 1.00 98.69 96 LEU A C 1
ATOM 758 O O . LEU A 1 96 ? -11.792 -2.885 0.860 1.00 98.69 96 LEU A O 1
ATOM 762 N N . ARG A 1 97 ? -12.901 -0.962 0.517 1.00 98.50 97 ARG A N 1
ATOM 763 C CA . ARG A 1 97 ? -13.549 -1.396 -0.725 1.00 98.50 97 ARG A CA 1
ATOM 764 C C . ARG A 1 97 ? -12.576 -1.317 -1.899 1.00 98.50 97 ARG A C 1
ATOM 766 O O . ARG A 1 97 ? -11.620 -0.550 -1.866 1.00 98.50 97 ARG A O 1
ATOM 773 N N . VAL A 1 98 ? -12.878 -2.106 -2.924 1.00 98.38 98 VAL A N 1
ATOM 774 C CA . VAL A 1 98 ? -12.198 -2.096 -4.219 1.00 98.38 98 VAL A CA 1
ATOM 775 C C . VAL A 1 98 ? -13.230 -1.736 -5.276 1.00 98.38 98 VAL A C 1
ATOM 777 O O . VAL A 1 98 ? -14.287 -2.376 -5.336 1.00 98.38 98 VAL A O 1
ATOM 780 N N . ASP A 1 99 ? -12.959 -0.707 -6.074 1.00 98.06 99 ASP A N 1
ATOM 781 C CA . ASP A 1 99 ? -13.871 -0.312 -7.148 1.00 98.06 99 ASP A CA 1
ATOM 782 C C . ASP A 1 99 ? -13.711 -1.182 -8.410 1.00 98.06 99 ASP A C 1
ATOM 784 O O . ASP A 1 99 ? -12.865 -2.073 -8.491 1.00 98.06 99 ASP A O 1
ATOM 788 N N . SER A 1 100 ? -14.567 -0.966 -9.412 1.00 98.31 100 SER A N 1
ATOM 789 C CA . SER A 1 100 ? -14.551 -1.779 -10.636 1.00 98.31 100 SER A CA 1
ATOM 790 C C . SER A 1 100 ? -13.263 -1.658 -11.465 1.00 98.31 100 SER A C 1
ATOM 792 O O . SER A 1 100 ? -12.824 -2.657 -12.038 1.00 98.31 100 SER A O 1
ATOM 794 N N . LYS A 1 101 ? -12.651 -0.468 -11.532 1.00 98.44 101 LYS A N 1
ATOM 795 C CA . LYS A 1 101 ? -11.428 -0.224 -12.314 1.00 98.44 101 LYS A CA 1
ATOM 796 C C . LYS A 1 101 ? -10.223 -0.799 -11.586 1.00 98.44 101 LYS A C 1
ATOM 798 O O . LYS A 1 101 ? -9.424 -1.508 -12.199 1.00 98.44 101 LYS A O 1
ATOM 803 N N . GLU A 1 102 ? -10.157 -0.560 -10.281 1.00 98.56 102 GLU A N 1
ATOM 804 C CA . GLU A 1 102 ? -9.149 -1.123 -9.391 1.00 98.56 102 GLU A CA 1
ATOM 805 C C . GLU A 1 102 ? -9.191 -2.658 -9.451 1.00 98.56 102 GLU A C 1
ATOM 807 O O . GLU A 1 102 ? -8.179 -3.299 -9.733 1.00 98.56 102 GLU A O 1
ATOM 812 N N . LYS A 1 103 ? -10.378 -3.269 -9.310 1.00 98.56 103 LYS A N 1
ATOM 813 C CA . LYS A 1 103 ? -10.551 -4.729 -9.403 1.00 98.56 103 LYS A CA 1
ATOM 814 C C . LYS A 1 103 ? -10.065 -5.285 -10.741 1.00 98.56 103 LYS A C 1
ATOM 816 O O . LYS A 1 103 ? -9.378 -6.305 -10.758 1.00 98.56 103 LYS A O 1
ATOM 821 N N . ALA A 1 104 ? -10.417 -4.637 -11.852 1.00 98.62 104 ALA A N 1
ATOM 822 C CA . ALA A 1 104 ? -9.985 -5.070 -13.178 1.00 98.62 104 ALA A CA 1
ATOM 823 C C . ALA A 1 104 ? -8.455 -5.009 -13.329 1.00 98.62 104 ALA A C 1
ATOM 825 O O . ALA A 1 104 ? -7.858 -5.911 -13.917 1.00 98.62 104 ALA A O 1
ATOM 826 N N . ALA A 1 105 ? -7.812 -3.977 -12.777 1.00 98.56 105 ALA A N 1
ATOM 827 C CA . ALA A 1 105 ? -6.357 -3.872 -12.765 1.00 98.56 105 ALA A CA 1
ATOM 828 C C . ALA A 1 105 ? -5.706 -4.946 -11.885 1.00 98.56 105 ALA A C 1
ATOM 830 O O . ALA A 1 105 ? -4.775 -5.612 -12.338 1.00 98.56 105 ALA A O 1
ATOM 831 N N . LEU A 1 106 ? -6.222 -5.159 -10.671 1.00 98.38 106 LEU A N 1
ATOM 832 C CA . LEU A 1 106 ? -5.724 -6.178 -9.746 1.00 98.38 106 LEU A CA 1
ATOM 833 C C . LEU A 1 106 ? -5.770 -7.579 -10.367 1.00 98.38 106 LEU A C 1
ATOM 835 O O . LEU A 1 106 ? -4.765 -8.281 -10.317 1.00 98.38 106 LEU A O 1
ATOM 839 N N . ILE A 1 107 ? -6.890 -7.955 -10.998 1.00 98.12 107 ILE A N 1
ATOM 840 C CA . ILE A 1 107 ? -7.029 -9.249 -11.688 1.00 98.12 107 ILE A CA 1
ATOM 841 C C . ILE A 1 107 ? -6.026 -9.349 -12.839 1.00 98.12 107 ILE A C 1
ATOM 843 O O . ILE A 1 107 ? -5.229 -10.280 -12.868 1.00 98.12 107 ILE A O 1
ATOM 847 N N . ARG A 1 108 ? -5.986 -8.347 -13.728 1.00 97.88 108 ARG A N 1
ATOM 848 C CA . ARG A 1 108 ? -5.077 -8.340 -14.884 1.00 97.88 108 ARG A CA 1
ATOM 849 C C . ARG A 1 108 ? -3.614 -8.541 -14.481 1.00 97.88 108 ARG A C 1
ATOM 851 O O . ARG A 1 108 ? -2.886 -9.250 -15.167 1.00 97.88 108 ARG A O 1
ATOM 858 N N . TYR A 1 109 ? -3.159 -7.892 -13.407 1.00 97.94 109 TYR A N 1
ATOM 859 C CA . TYR A 1 109 ? -1.789 -8.087 -12.931 1.00 97.94 109 TYR A CA 1
ATOM 860 C C . TYR A 1 109 ? -1.612 -9.438 -12.235 1.00 97.94 109 TYR A C 1
ATOM 862 O O . TYR A 1 109 ? -0.598 -10.094 -12.474 1.00 97.94 109 TYR A O 1
ATOM 870 N N . ALA A 1 110 ? -2.581 -9.871 -11.424 1.00 97.12 110 ALA A N 1
ATOM 871 C CA . ALA A 1 110 ? -2.532 -11.156 -10.732 1.00 97.12 110 ALA A CA 1
ATOM 872 C C . ALA A 1 110 ? -2.467 -12.350 -11.700 1.00 97.12 110 ALA A C 1
ATOM 874 O O . ALA A 1 110 ? -1.727 -13.288 -11.422 1.00 97.12 110 ALA A O 1
ATOM 875 N N . ASP A 1 111 ? -3.133 -12.282 -12.857 1.00 97.56 111 ASP A N 1
ATOM 876 C CA . ASP A 1 111 ? -3.098 -13.334 -13.889 1.00 97.56 111 ASP A CA 1
ATOM 877 C C . ASP A 1 111 ? -1.680 -13.600 -14.431 1.00 97.56 111 ASP A C 1
ATOM 879 O O . ASP A 1 111 ? -1.384 -14.683 -14.931 1.00 97.56 111 ASP A O 1
ATOM 883 N N . SER A 1 112 ? -0.783 -12.614 -14.321 1.00 96.06 112 SER A N 1
ATOM 884 C CA . SER A 1 112 ? 0.626 -12.724 -14.724 1.00 96.06 112 SER A CA 1
ATOM 885 C C . SER A 1 112 ? 1.576 -13.084 -13.575 1.00 96.06 112 SER A C 1
ATOM 887 O O . SER A 1 112 ? 2.795 -13.101 -13.759 1.00 96.06 112 SER A O 1
ATOM 889 N N . CYS A 1 113 ? 1.038 -13.343 -12.383 1.00 97.25 113 CYS A N 1
ATOM 890 C CA . CYS A 1 113 ? 1.801 -13.558 -11.164 1.00 97.25 113 CYS A CA 1
ATOM 891 C C . CYS A 1 113 ? 1.687 -14.998 -10.652 1.00 97.25 113 CYS A C 1
ATOM 893 O O . CYS A 1 113 ? 0.685 -15.669 -10.890 1.00 97.25 113 CYS A O 1
ATOM 895 N N . PRO A 1 114 ? 2.690 -15.487 -9.900 1.00 96.88 114 PRO A N 1
ATOM 896 C CA . PRO A 1 114 ? 2.559 -16.751 -9.193 1.00 96.88 114 PRO A CA 1
ATOM 897 C C . PRO A 1 114 ? 1.385 -16.717 -8.213 1.00 96.88 114 PRO A C 1
ATOM 899 O O . PRO A 1 114 ? 1.173 -15.721 -7.516 1.00 96.88 114 PRO A O 1
ATOM 902 N N . ASN A 1 115 ? 0.671 -17.836 -8.111 1.00 94.38 115 ASN A N 1
ATOM 903 C CA . ASN A 1 115 ? -0.337 -18.012 -7.076 1.00 94.38 115 ASN A CA 1
ATOM 904 C C . ASN A 1 115 ? 0.328 -18.011 -5.698 1.00 94.38 115 ASN A C 1
ATOM 906 O O . ASN A 1 115 ? 1.282 -18.751 -5.452 1.00 94.38 115 ASN A O 1
ATOM 910 N N . VAL A 1 116 ? -0.203 -17.194 -4.792 1.00 94.00 116 VAL A N 1
ATOM 911 C CA . VAL A 1 116 ? 0.270 -17.073 -3.412 1.00 94.00 116 VAL A CA 1
ATOM 912 C C . VAL A 1 116 ? -0.911 -17.081 -2.452 1.00 94.00 116 VAL A C 1
ATOM 914 O O . VAL A 1 116 ? -1.978 -16.546 -2.751 1.00 94.00 116 VAL A O 1
ATOM 917 N N . THR A 1 117 ? -0.710 -17.646 -1.265 1.00 96.50 117 THR A N 1
ATOM 918 C CA . THR A 1 117 ? -1.676 -17.537 -0.169 1.00 96.50 117 THR A CA 1
ATOM 919 C C . THR A 1 117 ? -1.372 -16.281 0.637 1.00 96.50 117 THR A C 1
ATOM 921 O O . THR A 1 117 ? -0.297 -16.157 1.223 1.00 96.50 117 THR A O 1
ATOM 924 N N . LEU A 1 118 ? -2.322 -15.345 0.690 1.00 95.88 118 LEU A N 1
ATOM 925 C CA . LEU A 1 118 ? -2.213 -14.151 1.526 1.00 95.88 118 LEU A CA 1
ATOM 926 C C . LEU A 1 118 ? -2.827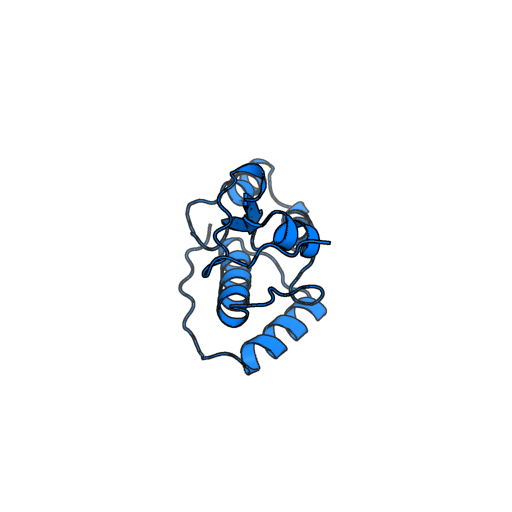 -14.415 2.904 1.00 95.88 118 LEU A C 1
ATOM 928 O O . LEU A 1 118 ? -4.046 -14.432 3.055 1.00 95.88 118 LEU A O 1
ATOM 932 N N . THR A 1 119 ? -1.988 -14.559 3.926 1.00 97.31 119 THR A N 1
ATOM 933 C CA . THR A 1 119 ? -2.445 -14.538 5.323 1.00 97.31 119 THR A CA 1
ATOM 934 C C . THR A 1 119 ? -2.585 -13.089 5.781 1.00 97.31 119 THR A C 1
ATOM 936 O O . THR A 1 119 ? -1.649 -12.296 5.640 1.00 97.31 119 THR A O 1
ATOM 939 N N . VAL A 1 120 ? -3.758 -12.717 6.299 1.00 97.69 120 VAL A N 1
ATOM 940 C CA . VAL A 1 120 ? -4.070 -11.344 6.723 1.00 97.69 120 VAL A CA 1
ATOM 941 C C . VAL A 1 120 ? -4.805 -11.367 8.059 1.00 97.69 120 VAL A C 1
ATOM 943 O O . VAL A 1 120 ? -5.885 -11.946 8.166 1.00 97.69 120 VAL A O 1
ATOM 946 N N . THR A 1 121 ? -4.252 -10.682 9.057 1.00 97.88 121 THR A N 1
ATOM 947 C CA . THR A 1 121 ? -4.954 -10.373 10.309 1.00 97.88 121 THR A CA 1
ATOM 948 C C . THR A 1 121 ? -5.711 -9.067 10.119 1.00 97.88 121 THR A C 1
ATOM 950 O O . THR A 1 121 ? -5.110 -8.068 9.721 1.00 97.88 121 THR A O 1
ATOM 953 N N . ARG A 1 122 ? -7.022 -9.051 10.381 1.00 96.44 122 ARG A N 1
ATOM 954 C CA . ARG A 1 122 ? -7.811 -7.811 10.323 1.00 96.44 122 ARG A CA 1
ATOM 955 C C . ARG A 1 122 ? -7.415 -6.857 11.450 1.00 96.44 122 ARG A C 1
ATOM 957 O O . ARG A 1 122 ? -7.041 -7.312 12.529 1.00 96.44 122 ARG A O 1
ATOM 964 N N . ALA A 1 123 ? -7.466 -5.563 11.152 1.00 94.00 123 ALA A N 1
ATOM 965 C CA . ALA A 1 123 ? -7.235 -4.481 12.104 1.00 94.00 123 ALA A CA 1
ATOM 966 C C . ALA A 1 123 ? -8.519 -4.104 12.857 1.00 94.00 123 ALA A C 1
ATOM 968 O O . ALA A 1 123 ? -9.623 -4.271 12.279 1.00 94.00 123 ALA A O 1
#

Foldseek 3Di:
DDDDDDDPDPDPPDPLFKDKAFLQHLVNQCVQPCVVDDPVLSVCLVPPPVDPLGIDIDTPVQCVVCPNDALLRDADPPPRQVSLLSSVQSCVQAVGHADPSNVVSSVVSNVVDDDDDRDHHHD

pLDDT: mean 91.56, std 14.19, range [40.56, 98.69]

Secondary structure (DSSP, 8-state):
---PPPPSS----SGGGEEEEESS-HHHHHHTTGGGS-HHHHHHHHT--SSTTSEEEEEHHHHHHHTT--TTT---SS-HHHHHHHHHHHHHHHT----HHHHHHHHHHHTTS----------

Radius of gyration: 16.28 Å; chains: 1; bounding box: 49×35×37 Å